Protein AF-A0A6M1Y6C8-F1 (afdb_monomer_lite)

Radius of gyration: 22.48 Å; chains: 1; bounding box: 44×42×75 Å

pLDDT: mean 87.57, std 15.35, range [37.56, 97.56]

Sequence (162 aa):
MAALLCISLCFPAVVEAQTRAERDAQAERRSYIASTRPKRIETYLRKENISDEEVREIQDAARSVLPEAIVNIAGVTSECPCEEGPECSAQVWVVGHEPGDTVGLMFSRIAGHWGIGLVQGWWLRYDEWRASRPSWGNRAEWIAWRNAQEALFAAFPSCGIE

Secondary structure (DSSP, 8-state):
-------------------HHHHHHHHHHHHHHHHT------SSB-SSPPPHHHHHHHHHHHHTT-TTPEEEEEEEES---GGG-TTEEEEEEEEEEETTEEEEEEEEEETTEEEE-HHHHHHHHHHHHHHTPPPTT-HHHHHHHHHHHHHHHHTSPPPP--

Structure (mmCIF, N/CA/C/O backbone):
data_AF-A0A6M1Y6C8-F1
#
_entry.id   AF-A0A6M1Y6C8-F1
#
loop_
_atom_site.group_PDB
_atom_site.id
_atom_site.type_symbol
_atom_site.label_atom_id
_atom_site.label_alt_id
_atom_site.label_comp_id
_atom_site.label_asym_id
_atom_site.label_entity_id
_atom_site.label_seq_id
_atom_site.pdbx_PDB_ins_code
_atom_site.Cartn_x
_atom_site.Cartn_y
_atom_site.Cartn_z
_atom_site.occupancy
_atom_site.B_iso_or_equiv
_atom_site.auth_seq_id
_atom_site.auth_comp_id
_atom_site.auth_asym_id
_atom_site.auth_atom_id
_atom_site.pdbx_PDB_model_num
ATOM 1 N N . MET A 1 1 ? 23.358 -28.465 -58.090 1.00 37.62 1 MET A N 1
ATOM 2 C CA . MET A 1 1 ? 23.898 -27.492 -57.116 1.00 37.62 1 MET A CA 1
ATOM 3 C C . MET A 1 1 ? 23.221 -26.156 -57.375 1.00 37.62 1 MET A C 1
ATOM 5 O O . MET A 1 1 ? 23.578 -25.495 -58.337 1.00 37.62 1 MET A O 1
ATOM 9 N N . ALA A 1 2 ? 22.197 -25.809 -56.596 1.00 37.56 2 ALA A N 1
ATOM 10 C CA . ALA A 1 2 ? 21.526 -24.511 -56.661 1.00 37.56 2 ALA A CA 1
ATOM 11 C C . ALA A 1 2 ? 21.608 -23.893 -55.2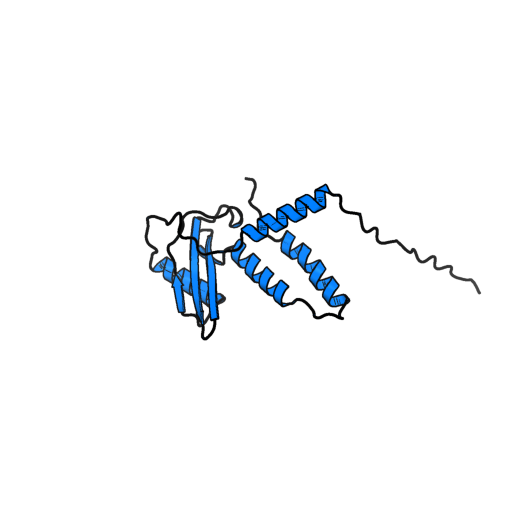63 1.00 37.56 2 ALA A C 1
ATOM 13 O O . ALA A 1 2 ? 21.139 -24.487 -54.294 1.00 37.56 2 ALA A O 1
ATOM 14 N N . ALA A 1 3 ? 22.309 -22.766 -55.161 1.00 41.38 3 ALA A N 1
ATOM 15 C CA . ALA A 1 3 ? 22.549 -22.064 -53.913 1.00 41.38 3 ALA A CA 1
ATOM 16 C C . ALA A 1 3 ? 21.273 -21.331 -53.475 1.00 41.38 3 ALA A C 1
ATOM 18 O O . ALA A 1 3 ? 20.810 -20.422 -54.164 1.00 41.38 3 ALA A O 1
ATOM 19 N N . LEU A 1 4 ? 20.717 -21.727 -52.327 1.00 42.09 4 LEU A N 1
ATOM 20 C CA . LEU A 1 4 ? 19.748 -20.921 -51.592 1.00 42.09 4 LEU A CA 1
ATOM 21 C C . LEU A 1 4 ? 20.481 -19.726 -50.970 1.00 42.09 4 LEU A C 1
ATOM 23 O O . LEU A 1 4 ? 21.257 -19.879 -50.029 1.00 42.09 4 LEU A O 1
ATOM 27 N N . LEU A 1 5 ? 20.210 -18.532 -51.487 1.00 44.00 5 LEU A N 1
ATOM 28 C CA . LEU A 1 5 ? 20.516 -17.272 -50.818 1.00 44.00 5 LEU A CA 1
ATOM 29 C C . LEU A 1 5 ? 19.459 -17.033 -49.731 1.00 44.00 5 LEU A C 1
ATOM 31 O O . LEU A 1 5 ? 18.400 -16.465 -49.986 1.00 44.00 5 LEU A O 1
ATOM 35 N N . CYS A 1 6 ? 19.751 -17.474 -48.506 1.00 42.78 6 CYS A N 1
ATOM 36 C CA . CYS A 1 6 ? 19.068 -16.992 -47.307 1.00 42.78 6 CYS A CA 1
ATOM 37 C C . CYS A 1 6 ? 19.513 -15.549 -47.041 1.00 42.78 6 CYS A C 1
ATOM 39 O O . CYS A 1 6 ? 20.514 -15.310 -46.366 1.00 42.78 6 CYS A O 1
ATOM 41 N N . ILE A 1 7 ? 18.768 -14.578 -47.572 1.00 47.94 7 ILE A N 1
ATOM 42 C CA . ILE A 1 7 ? 18.860 -13.181 -47.139 1.00 47.94 7 ILE A CA 1
ATOM 43 C C . ILE A 1 7 ? 18.179 -13.111 -45.770 1.00 47.94 7 ILE A C 1
ATOM 45 O O . ILE A 1 7 ? 16.975 -12.901 -45.652 1.00 47.94 7 ILE A O 1
ATOM 49 N N . SER A 1 8 ? 18.961 -13.383 -44.727 1.00 50.12 8 SER A N 1
ATOM 50 C CA . SER A 1 8 ? 18.539 -13.207 -43.343 1.00 50.12 8 SER A CA 1
ATOM 51 C C . SER A 1 8 ? 18.419 -11.709 -43.073 1.00 50.12 8 SER A C 1
ATOM 53 O O . SER A 1 8 ? 19.413 -10.986 -43.026 1.00 50.12 8 SER A O 1
ATOM 55 N N . LEU A 1 9 ? 17.179 -11.248 -42.942 1.00 47.31 9 LEU A N 1
ATOM 56 C CA . LEU A 1 9 ? 16.811 -9.893 -42.556 1.00 47.31 9 LEU A CA 1
ATOM 57 C C . LEU A 1 9 ? 17.358 -9.599 -41.150 1.00 47.31 9 LEU A C 1
ATOM 59 O O . LEU A 1 9 ? 16.774 -10.006 -40.148 1.00 47.31 9 LEU A O 1
ATOM 63 N N . CYS A 1 10 ? 18.474 -8.876 -41.061 1.00 49.59 10 CYS A N 1
ATOM 64 C CA . CYS A 1 10 ? 18.823 -8.138 -39.851 1.00 49.59 10 CYS A CA 1
ATOM 65 C C . CYS A 1 10 ? 17.866 -6.946 -39.747 1.00 49.59 10 CYS A C 1
ATOM 67 O O . CYS A 1 10 ? 18.154 -5.877 -40.277 1.00 49.59 10 CYS A O 1
ATOM 69 N N . PHE A 1 11 ? 16.719 -7.122 -39.090 1.00 42.81 11 PHE A N 1
ATOM 70 C CA . PHE A 1 11 ? 15.968 -5.980 -38.579 1.00 42.81 11 PHE A CA 1
ATOM 71 C C . PHE A 1 11 ? 16.747 -5.417 -37.385 1.00 42.81 11 PHE A C 1
ATOM 73 O O . PHE A 1 11 ? 16.870 -6.113 -36.373 1.00 42.81 11 PHE A O 1
ATOM 80 N N . PRO A 1 12 ? 17.308 -4.196 -37.460 1.00 44.53 12 PRO A N 1
ATOM 81 C CA . PRO A 1 12 ? 17.775 -3.538 -36.255 1.00 44.53 12 PRO A CA 1
ATOM 82 C C . PRO A 1 12 ? 16.548 -3.317 -35.369 1.00 44.53 12 PRO A C 1
ATOM 84 O O . PRO A 1 12 ? 15.561 -2.726 -35.804 1.00 44.53 12 PRO A O 1
ATOM 87 N N . ALA A 1 13 ? 16.595 -3.815 -34.134 1.00 49.91 13 ALA A N 1
ATOM 88 C CA . ALA A 1 13 ? 15.666 -3.377 -33.108 1.00 49.91 13 ALA A CA 1
ATOM 89 C C .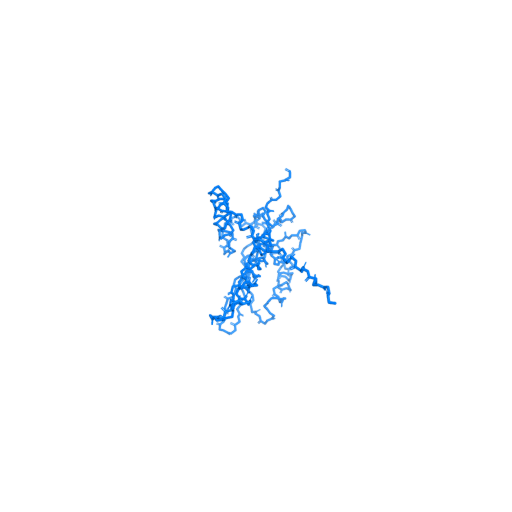 ALA A 1 13 ? 15.842 -1.859 -32.977 1.00 49.91 13 ALA A C 1
ATOM 91 O O . ALA A 1 13 ? 16.865 -1.387 -32.476 1.00 49.91 13 ALA A O 1
ATOM 92 N N . VAL A 1 14 ? 14.890 -1.097 -33.512 1.00 46.16 14 VAL A N 1
ATOM 93 C CA . VAL A 1 14 ? 14.833 0.348 -33.324 1.00 46.16 14 VAL A CA 1
ATOM 94 C C . VAL A 1 14 ? 14.541 0.551 -31.844 1.00 46.16 14 VAL A C 1
ATOM 96 O O . VAL A 1 14 ? 13.418 0.368 -31.388 1.00 46.16 14 VAL A O 1
ATOM 99 N N . VAL A 1 15 ? 15.578 0.856 -31.069 1.00 53.81 15 VAL A N 1
ATOM 100 C CA . VAL A 1 15 ? 15.397 1.455 -29.749 1.00 53.81 15 VAL A CA 1
ATOM 101 C C . VAL A 1 15 ? 14.932 2.875 -30.038 1.00 53.81 15 VAL A C 1
ATOM 103 O O . VAL A 1 15 ? 15.753 3.738 -30.348 1.00 53.81 15 VAL A O 1
ATOM 106 N N . GLU A 1 16 ? 13.618 3.097 -30.048 1.00 59.81 16 GLU A N 1
ATOM 107 C CA . GLU A 1 16 ? 13.069 4.445 -30.164 1.00 59.81 16 GLU A CA 1
ATOM 108 C C . GLU A 1 16 ? 13.654 5.292 -29.033 1.00 59.81 16 GLU A C 1
ATOM 110 O O . GLU A 1 16 ? 13.548 4.969 -27.847 1.00 59.81 16 GLU A O 1
ATOM 115 N N . ALA A 1 17 ? 14.367 6.351 -29.411 1.00 70.75 17 ALA A N 1
ATOM 116 C CA . ALA A 1 17 ? 14.910 7.288 -28.451 1.00 70.75 17 ALA A CA 1
ATOM 117 C C . ALA A 1 17 ? 13.732 8.017 -27.798 1.00 70.75 17 ALA A C 1
ATOM 119 O O . ALA A 1 17 ? 13.095 8.843 -28.448 1.00 70.75 17 ALA A O 1
ATOM 120 N N . GLN A 1 18 ? 13.457 7.719 -26.523 1.00 79.62 18 GLN A N 1
ATOM 121 C CA . GLN A 1 18 ? 12.427 8.431 -25.767 1.00 79.62 18 GLN A CA 1
ATOM 122 C C . GLN A 1 18 ? 12.643 9.941 -25.858 1.00 79.62 18 GLN A C 1
ATOM 124 O O . GLN A 1 18 ? 13.779 10.441 -25.792 1.00 79.62 18 GLN A O 1
ATOM 129 N N . THR A 1 19 ? 11.556 10.690 -25.963 1.00 88.88 19 THR A N 1
ATOM 130 C CA . THR A 1 19 ? 11.629 12.149 -25.954 1.00 88.88 19 THR A CA 1
ATOM 131 C C . THR A 1 19 ? 12.036 12.652 -24.564 1.00 88.88 19 THR A C 1
ATOM 133 O O . THR A 1 19 ? 11.931 11.954 -23.553 1.00 88.88 19 THR A O 1
ATOM 136 N N . ARG A 1 20 ? 12.553 13.885 -24.475 1.00 88.44 20 ARG A N 1
ATOM 137 C CA . ARG A 1 20 ? 12.830 14.506 -23.165 1.00 88.44 20 ARG A CA 1
ATOM 138 C C . ARG A 1 20 ? 11.555 14.602 -22.321 1.00 88.44 20 ARG A C 1
ATOM 140 O O . ARG A 1 20 ? 11.606 14.289 -21.141 1.00 88.44 20 ARG A O 1
ATOM 147 N N . ALA A 1 21 ? 10.437 14.953 -22.955 1.00 90.19 21 ALA A N 1
ATOM 148 C CA . ALA A 1 21 ? 9.136 15.046 -22.306 1.00 90.19 21 ALA A CA 1
ATOM 149 C C . ALA A 1 21 ? 8.679 13.703 -21.710 1.00 90.19 21 ALA A C 1
ATOM 151 O O . ALA A 1 21 ? 8.236 13.673 -20.569 1.00 90.19 21 ALA A O 1
ATOM 152 N N . GLU A 1 22 ? 8.845 12.588 -22.430 1.00 89.25 22 GLU A N 1
ATOM 153 C CA . GLU A 1 22 ? 8.523 11.249 -21.908 1.00 89.25 22 GLU A CA 1
ATOM 154 C C . GLU A 1 22 ? 9.370 10.874 -20.693 1.00 89.25 22 GLU A C 1
ATOM 156 O O . GLU A 1 22 ? 8.844 10.353 -19.710 1.00 89.25 22 GLU A O 1
ATOM 161 N N . ARG A 1 23 ? 10.678 11.157 -20.739 1.00 88.62 23 ARG A N 1
ATOM 162 C CA . ARG A 1 23 ? 11.569 10.900 -19.599 1.00 88.62 23 ARG A CA 1
ATOM 163 C C . ARG A 1 23 ? 11.179 11.726 -18.382 1.00 88.62 23 ARG A C 1
ATOM 165 O O . ARG A 1 23 ? 11.158 11.189 -17.276 1.00 88.62 23 ARG A O 1
ATOM 172 N N . ASP A 1 24 ? 10.870 13.003 -18.590 1.00 92.31 24 ASP A N 1
ATOM 173 C CA . ASP A 1 24 ? 10.464 13.914 -17.522 1.00 92.31 24 ASP A CA 1
ATOM 174 C C . ASP A 1 24 ? 9.126 13.449 -16.906 1.00 92.31 24 ASP A C 1
ATOM 176 O O . ASP A 1 24 ? 9.041 13.286 -15.689 1.00 92.31 24 ASP A O 1
ATOM 180 N N . ALA A 1 25 ? 8.134 13.087 -17.729 1.00 90.31 25 ALA A N 1
ATOM 181 C CA . ALA A 1 25 ? 6.853 12.537 -17.271 1.00 90.31 25 ALA A CA 1
ATOM 182 C C . ALA A 1 25 ? 7.011 11.200 -16.523 1.00 90.31 25 ALA A C 1
ATOM 184 O O . ALA A 1 25 ? 6.365 10.955 -15.502 1.00 90.31 25 ALA A O 1
ATOM 185 N N . GLN A 1 26 ? 7.903 10.321 -16.991 1.00 89.88 26 GLN A N 1
ATOM 186 C CA . GLN A 1 26 ? 8.199 9.067 -16.301 1.00 89.88 26 GLN A CA 1
ATOM 187 C C . GLN A 1 26 ? 8.873 9.318 -14.945 1.00 89.88 26 GLN A C 1
ATOM 189 O O . GLN A 1 26 ? 8.558 8.631 -13.969 1.00 89.88 26 GLN A O 1
ATOM 194 N N . ALA A 1 27 ? 9.795 10.280 -14.868 1.00 91.50 27 ALA A N 1
ATOM 195 C CA . ALA A 1 27 ? 10.453 10.661 -13.623 1.00 91.50 27 ALA A CA 1
ATOM 196 C C . ALA A 1 27 ? 9.453 11.251 -12.618 1.00 91.50 27 ALA A C 1
ATOM 198 O O . ALA A 1 27 ? 9.455 10.849 -11.453 1.00 91.50 27 ALA A O 1
ATOM 199 N N . GLU A 1 28 ? 8.559 12.127 -13.076 1.00 94.25 28 GLU A N 1
ATOM 200 C CA . GLU A 1 28 ? 7.481 12.693 -12.265 1.00 94.25 28 GLU A CA 1
ATOM 201 C C . GLU A 1 28 ? 6.551 11.599 -11.734 1.00 94.25 28 GLU A C 1
ATOM 203 O O . GLU A 1 28 ? 6.345 11.502 -10.524 1.00 94.25 28 GLU A O 1
ATOM 208 N N . ARG A 1 29 ? 6.089 10.687 -12.599 1.00 92.38 29 ARG A N 1
ATOM 209 C CA . ARG A 1 29 ? 5.248 9.551 -12.191 1.00 92.38 29 ARG A CA 1
ATOM 210 C C . ARG A 1 29 ? 5.931 8.664 -11.150 1.00 92.38 29 ARG A C 1
ATOM 212 O O . ARG A 1 29 ? 5.294 8.211 -10.204 1.00 92.38 29 ARG A O 1
ATOM 219 N N . ARG A 1 30 ? 7.232 8.405 -11.298 1.00 93.19 30 ARG A N 1
ATOM 220 C CA . ARG A 1 30 ? 8.008 7.627 -10.316 1.00 93.19 30 ARG A CA 1
ATOM 221 C C . ARG A 1 30 ? 8.138 8.359 -8.982 1.00 93.19 30 ARG A C 1
ATOM 223 O O . ARG A 1 30 ? 8.021 7.720 -7.940 1.00 93.19 30 ARG A O 1
ATOM 230 N N . SER A 1 31 ? 8.366 9.671 -9.019 1.00 95.44 31 SER A N 1
ATOM 231 C CA . SER A 1 31 ? 8.408 10.526 -7.829 1.00 95.44 31 SER A CA 1
ATOM 232 C C . SER A 1 31 ? 7.064 10.521 -7.096 1.00 95.44 31 SER A C 1
ATOM 234 O O . SER A 1 31 ? 7.016 10.308 -5.885 1.00 95.44 31 SER A O 1
ATOM 236 N N . TYR A 1 32 ? 5.968 10.6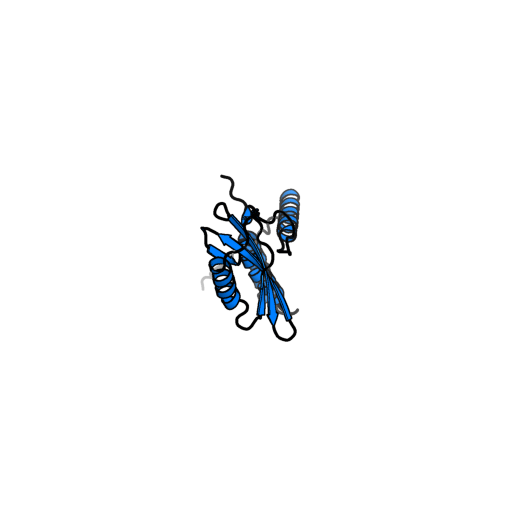46 -7.848 1.00 95.00 32 TYR A N 1
ATOM 237 C CA . TYR A 1 32 ? 4.609 10.550 -7.331 1.00 95.00 32 TYR A CA 1
ATOM 238 C C . TYR A 1 32 ? 4.373 9.217 -6.622 1.00 95.00 32 TYR A C 1
ATOM 240 O O . TYR A 1 32 ? 4.076 9.212 -5.430 1.00 95.00 32 TYR A O 1
ATOM 248 N N . ILE A 1 33 ? 4.609 8.094 -7.311 1.00 96.06 33 ILE A N 1
ATOM 249 C CA . ILE A 1 33 ? 4.468 6.750 -6.735 1.00 96.06 33 ILE A CA 1
ATOM 250 C C . ILE A 1 33 ? 5.285 6.638 -5.451 1.00 96.06 33 ILE A C 1
ATOM 252 O O . ILE A 1 33 ? 4.749 6.214 -4.434 1.00 96.06 33 ILE A O 1
ATOM 256 N N . ALA A 1 34 ? 6.545 7.079 -5.450 1.00 95.19 34 ALA A N 1
ATOM 257 C CA . ALA A 1 34 ? 7.390 7.050 -4.257 1.00 95.19 34 ALA A CA 1
ATOM 258 C C . ALA A 1 34 ? 6.787 7.826 -3.072 1.00 95.19 34 ALA A C 1
ATOM 260 O O . ALA A 1 34 ? 6.928 7.395 -1.927 1.00 95.19 34 ALA A O 1
ATOM 261 N N . SER A 1 35 ? 6.086 8.931 -3.338 1.00 94.69 35 SER A N 1
ATOM 262 C CA . SER A 1 35 ? 5.427 9.741 -2.309 1.00 94.69 35 SER A CA 1
ATOM 263 C C . SER A 1 35 ? 4.196 9.067 -1.682 1.00 94.69 35 SER A C 1
ATOM 265 O O . SER A 1 35 ? 3.838 9.401 -0.553 1.00 94.69 35 SER A O 1
ATOM 267 N N . THR A 1 36 ? 3.608 8.074 -2.363 1.00 95.38 36 THR A N 1
ATOM 268 C CA . THR A 1 36 ? 2.455 7.286 -1.880 1.00 95.38 36 THR A CA 1
ATOM 269 C C . THR A 1 36 ? 2.828 6.160 -0.915 1.00 95.38 36 THR A C 1
ATOM 271 O O . THR A 1 36 ? 1.948 5.427 -0.467 1.00 95.38 36 THR A O 1
ATOM 274 N N . ARG A 1 37 ? 4.122 5.968 -0.604 1.00 95.44 37 ARG A N 1
ATOM 275 C CA . ARG A 1 37 ? 4.555 4.864 0.264 1.00 95.44 37 ARG A CA 1
ATOM 276 C C . ARG A 1 37 ? 3.793 4.905 1.597 1.00 95.44 37 ARG A C 1
ATOM 278 O O . ARG A 1 37 ? 3.879 5.925 2.289 1.00 95.44 37 ARG A O 1
ATOM 285 N N . PRO A 1 38 ? 3.083 3.818 1.965 1.00 94.44 38 PRO A N 1
ATOM 286 C CA . PRO A 1 38 ? 2.305 3.776 3.187 1.00 94.44 38 PRO A CA 1
ATOM 287 C C . PRO A 1 38 ? 3.151 4.125 4.402 1.00 94.44 38 PRO A C 1
ATOM 289 O O . PRO A 1 38 ? 4.271 3.640 4.584 1.00 94.44 38 PRO A O 1
ATOM 292 N N . LYS A 1 39 ? 2.590 4.994 5.228 1.00 93.31 39 LYS A N 1
ATOM 293 C CA . LYS A 1 39 ? 3.168 5.476 6.474 1.00 93.31 39 LYS A CA 1
ATOM 294 C C . LYS A 1 39 ? 2.043 5.646 7.477 1.00 93.31 39 LYS A C 1
ATOM 296 O O . LYS A 1 39 ? 0.895 5.843 7.090 1.00 93.31 39 LYS A O 1
ATOM 301 N N . ARG A 1 40 ? 2.384 5.603 8.760 1.00 92.38 40 ARG A N 1
ATOM 302 C CA . ARG A 1 40 ? 1.435 5.864 9.839 1.00 92.38 40 ARG A CA 1
ATOM 303 C C . ARG A 1 40 ? 0.805 7.252 9.663 1.00 92.38 40 ARG A C 1
ATOM 305 O O . ARG A 1 40 ? 1.531 8.239 9.533 1.00 92.38 40 ARG A O 1
ATOM 312 N N . ILE A 1 41 ? -0.526 7.307 9.650 1.00 86.94 41 ILE A N 1
ATOM 313 C CA . ILE A 1 41 ? -1.311 8.542 9.548 1.00 86.94 41 ILE A CA 1
ATOM 314 C C . ILE A 1 41 ? -1.928 8.820 10.919 1.00 86.94 41 ILE A C 1
ATOM 316 O O . ILE A 1 41 ? -2.568 7.952 11.498 1.00 86.94 41 ILE A O 1
ATOM 320 N N . GLU A 1 42 ? -1.720 10.031 11.433 1.00 85.06 42 GLU A N 1
ATOM 321 C CA . GLU A 1 42 ? -2.239 10.490 12.737 1.00 85.06 42 GLU A CA 1
ATOM 322 C C . GLU A 1 42 ? -3.261 11.630 12.590 1.00 85.06 42 GLU A C 1
ATOM 324 O O . GLU A 1 42 ? -3.690 12.241 13.567 1.00 85.06 42 GLU A O 1
ATOM 329 N N . THR A 1 43 ? -3.627 11.962 11.355 1.00 85.88 43 THR A N 1
ATOM 330 C CA . THR A 1 43 ? -4.548 13.046 11.006 1.00 85.88 43 THR A CA 1
ATOM 331 C C . THR A 1 43 ? -5.863 12.480 10.483 1.00 85.88 43 THR A C 1
ATOM 333 O O . THR A 1 43 ? -5.909 11.344 10.024 1.00 85.88 43 THR A O 1
ATOM 336 N N . TYR A 1 44 ? -6.935 13.278 10.534 1.00 89.06 44 TYR A N 1
ATOM 337 C CA . TYR A 1 44 ? -8.257 12.901 10.003 1.00 89.06 44 TYR A CA 1
ATOM 338 C C . TYR A 1 44 ? -8.838 11.624 10.623 1.00 89.06 44 TYR A C 1
ATOM 340 O O . TYR A 1 44 ? -9.520 10.843 9.957 1.00 89.06 44 TYR A O 1
ATOM 348 N N . LEU A 1 45 ? -8.563 11.416 11.915 1.00 93.06 45 LEU A N 1
ATOM 349 C CA . LEU A 1 45 ? -9.196 10.357 12.688 1.00 93.06 45 LEU A CA 1
ATOM 350 C C . LEU A 1 45 ? -10.713 10.544 12.646 1.00 93.06 45 LEU A C 1
ATOM 352 O O . LEU A 1 45 ? -11.222 11.645 12.888 1.00 93.06 45 LEU A O 1
ATOM 356 N N . ARG A 1 46 ? -11.434 9.467 12.342 1.00 93.69 46 ARG A N 1
ATOM 357 C CA . ARG A 1 46 ? -12.896 9.487 12.382 1.00 93.69 46 ARG A CA 1
ATOM 358 C C . ARG A 1 46 ? -13.371 9.677 13.828 1.00 93.69 46 ARG A C 1
ATOM 360 O O . ARG A 1 46 ? -12.658 9.351 14.777 1.00 93.69 46 ARG A O 1
ATOM 367 N N . LYS A 1 47 ? -14.577 10.220 14.007 1.00 92.12 47 LYS A N 1
ATOM 368 C CA . LYS A 1 47 ? -15.128 10.504 15.346 1.00 92.12 47 LYS A CA 1
ATOM 369 C C . LYS A 1 47 ? -15.546 9.230 16.071 1.00 92.12 47 LYS A C 1
ATOM 371 O O . LYS A 1 47 ? -15.482 9.159 17.295 1.00 92.12 47 LYS A O 1
ATOM 376 N N . GLU A 1 48 ? -16.016 8.253 15.310 1.00 92.56 48 GLU A N 1
ATOM 377 C CA . GLU A 1 48 ? -16.516 6.984 15.801 1.00 92.56 48 GLU A CA 1
ATOM 378 C C . GLU A 1 48 ? -15.351 6.048 16.125 1.00 92.56 48 GLU A C 1
ATOM 380 O O . GLU A 1 48 ? -14.484 5.780 15.289 1.00 92.56 48 GLU A O 1
ATOM 385 N N . ASN A 1 49 ? -15.353 5.487 17.331 1.00 91.69 49 ASN A N 1
ATOM 386 C CA . ASN A 1 49 ? -14.370 4.472 17.687 1.00 91.69 49 ASN A CA 1
ATOM 387 C C . ASN A 1 49 ? -14.480 3.241 16.779 1.00 91.69 49 ASN A C 1
ATOM 389 O O . ASN A 1 49 ? -15.497 2.991 16.126 1.00 91.69 49 ASN A O 1
ATOM 393 N N . ILE A 1 50 ? -13.396 2.475 16.722 1.00 95.00 50 ILE A N 1
ATOM 394 C CA . ILE A 1 50 ? -13.403 1.173 16.069 1.00 95.00 50 ILE A CA 1
ATOM 395 C C . ILE A 1 50 ? -14.296 0.197 16.836 1.00 95.00 50 ILE A C 1
ATOM 397 O O . ILE A 1 50 ? -14.250 0.151 18.065 1.00 95.00 50 ILE A O 1
ATOM 401 N N . SER A 1 51 ? -15.149 -0.523 16.109 1.00 96.56 51 SER A N 1
ATOM 402 C CA . SER A 1 51 ? -16.007 -1.562 16.687 1.00 96.56 51 SER A CA 1
ATOM 403 C C . SER A 1 51 ? -15.247 -2.873 16.882 1.00 96.56 51 SER A C 1
ATOM 405 O O . SER A 1 51 ? -14.248 -3.129 16.208 1.00 96.56 51 SER A O 1
ATOM 407 N N . ASP A 1 52 ? -15.747 -3.734 17.767 1.00 97.31 52 ASP A N 1
ATOM 408 C CA . ASP A 1 52 ? -15.174 -5.066 17.979 1.00 97.31 52 ASP A CA 1
ATOM 409 C C . ASP A 1 52 ? -15.220 -5.915 16.698 1.00 97.31 52 ASP A C 1
ATOM 411 O O . ASP A 1 52 ? -14.308 -6.697 16.434 1.00 97.31 52 ASP A O 1
ATOM 415 N N . GLU A 1 53 ? -16.267 -5.765 15.882 1.00 97.50 53 GLU A N 1
ATOM 416 C CA . GLU A 1 53 ? -16.398 -6.440 14.588 1.00 97.50 53 GLU A CA 1
ATOM 417 C C . GLU A 1 53 ? -15.301 -6.004 13.613 1.00 97.50 53 GLU A C 1
ATOM 419 O O . GLU A 1 53 ? -14.642 -6.857 13.021 1.00 97.50 53 GLU A O 1
ATOM 424 N N . GLU A 1 54 ? -15.050 -4.696 13.497 1.00 97.56 54 GLU A N 1
ATOM 425 C CA . GLU A 1 54 ? -13.960 -4.171 12.666 1.00 97.56 54 GLU A CA 1
ATOM 426 C C . GLU A 1 54 ? -12.590 -4.630 13.178 1.00 97.56 54 GLU A C 1
ATOM 428 O O . GLU A 1 54 ? -11.734 -5.007 12.381 1.00 97.56 54 GLU A O 1
ATOM 433 N N . VAL A 1 55 ? -12.380 -4.650 14.500 1.00 97.44 55 VAL A N 1
ATOM 434 C CA . VAL A 1 55 ? -11.136 -5.164 15.096 1.00 97.44 55 VAL A CA 1
ATOM 435 C C . VAL A 1 55 ? -10.907 -6.622 14.702 1.00 97.44 55 VAL A C 1
ATOM 437 O O . VAL A 1 55 ? -9.795 -6.967 14.297 1.00 97.44 55 VAL A O 1
ATOM 440 N N . ARG A 1 56 ? -11.935 -7.477 14.786 1.00 96.56 56 ARG A N 1
ATOM 441 C CA . ARG A 1 56 ? -11.829 -8.891 14.385 1.00 96.56 56 ARG A CA 1
ATOM 442 C C . ARG A 1 56 ? -11.521 -9.029 12.897 1.00 96.56 56 ARG A C 1
ATOM 444 O O . ARG A 1 56 ? -10.635 -9.800 12.545 1.00 96.56 56 ARG A O 1
ATOM 451 N N . GLU A 1 57 ? -12.185 -8.250 12.045 1.00 97.00 57 GLU A N 1
ATOM 452 C CA . GLU A 1 57 ? -11.949 -8.272 10.597 1.00 97.00 57 GLU A CA 1
ATOM 453 C C . GLU A 1 57 ? -10.510 -7.859 10.248 1.00 97.00 57 GLU A C 1
ATOM 455 O O . GLU A 1 57 ? -9.835 -8.544 9.480 1.00 97.00 57 GLU A O 1
ATOM 460 N N . ILE A 1 58 ? -9.990 -6.798 10.875 1.00 96.62 58 ILE A N 1
ATOM 461 C CA . ILE A 1 58 ? -8.599 -6.361 10.690 1.00 96.62 58 ILE A CA 1
ATOM 462 C C . ILE A 1 58 ? -7.619 -7.425 11.179 1.00 96.62 58 ILE A C 1
ATOM 464 O O . ILE A 1 58 ? -6.624 -7.693 10.509 1.00 96.62 58 ILE A O 1
ATOM 468 N N . GLN A 1 59 ? -7.878 -8.041 12.335 1.00 95.62 59 GLN A N 1
ATOM 469 C CA . GLN A 1 59 ? -7.039 -9.122 12.853 1.00 95.62 59 GLN A CA 1
ATOM 470 C C . GLN A 1 59 ? -7.013 -10.317 11.898 1.00 95.62 59 GLN A C 1
ATOM 472 O O . GLN A 1 59 ? -5.937 -10.840 11.612 1.00 95.62 59 GLN A O 1
ATOM 477 N N . ASP A 1 60 ? -8.169 -10.737 11.388 1.00 94.44 60 ASP A N 1
ATOM 478 C CA . ASP A 1 60 ? -8.272 -11.852 10.448 1.00 94.44 60 ASP A CA 1
ATOM 479 C C . ASP A 1 60 ? -7.556 -11.536 9.126 1.00 94.44 60 ASP A C 1
ATOM 481 O O . ASP A 1 60 ? -6.787 -12.362 8.628 1.00 94.44 60 ASP A O 1
ATOM 485 N N . ALA A 1 61 ? -7.717 -10.319 8.604 1.00 94.12 61 ALA A N 1
ATOM 486 C CA . ALA A 1 61 ? -6.999 -9.868 7.419 1.00 94.12 61 ALA A CA 1
ATOM 487 C C . ALA A 1 61 ? -5.478 -9.784 7.663 1.00 94.12 61 ALA A C 1
ATOM 489 O O . ALA A 1 61 ? -4.693 -10.195 6.806 1.00 94.12 61 ALA A O 1
ATOM 490 N N . ALA A 1 62 ? -5.040 -9.333 8.843 1.00 93.94 62 ALA A N 1
ATOM 491 C CA . ALA A 1 62 ? -3.626 -9.273 9.209 1.00 93.94 62 ALA A CA 1
ATOM 492 C C . ALA A 1 62 ? -2.972 -10.654 9.285 1.00 93.94 62 ALA A C 1
ATOM 494 O O . ALA A 1 62 ? -1.848 -10.800 8.808 1.00 93.94 62 ALA A O 1
ATOM 495 N N . ARG A 1 63 ? -3.677 -11.686 9.769 1.00 92.25 63 ARG A N 1
ATOM 496 C CA . ARG A 1 63 ? -3.141 -13.061 9.822 1.00 92.25 63 ARG A CA 1
ATOM 497 C C . ARG A 1 63 ? -2.773 -13.632 8.450 1.00 92.25 63 ARG A C 1
ATOM 499 O O . ARG A 1 63 ? -1.960 -14.547 8.386 1.00 92.25 63 ARG A O 1
ATOM 506 N N . SER A 1 64 ? -3.335 -13.109 7.358 1.00 88.50 64 SER A N 1
ATOM 507 C CA . SER A 1 64 ? -2.964 -13.542 6.001 1.00 88.50 64 SER A CA 1
ATOM 508 C C . SER A 1 64 ? -1.549 -13.118 5.587 1.00 88.50 64 SER A C 1
ATOM 510 O O . SER A 1 64 ? -0.964 -13.735 4.699 1.00 88.50 64 SER A O 1
ATOM 512 N N . VAL A 1 65 ? -1.000 -12.086 6.237 1.00 87.25 65 VAL A N 1
ATOM 513 C CA . VAL A 1 65 ? 0.331 -11.526 5.950 1.00 87.25 65 VAL A CA 1
ATOM 514 C C . VAL A 1 65 ? 1.290 -11.725 7.127 1.00 87.25 65 VAL A C 1
ATOM 516 O O . VAL A 1 65 ? 2.481 -11.917 6.916 1.00 87.25 65 VAL A O 1
ATOM 519 N N . LEU A 1 66 ? 0.768 -11.689 8.354 1.00 89.62 66 LEU A N 1
ATOM 520 C CA . LEU A 1 66 ? 1.498 -11.751 9.620 1.00 89.62 66 LEU A CA 1
ATOM 521 C C . LEU A 1 66 ? 0.821 -12.786 10.545 1.00 89.62 66 LEU A C 1
ATOM 523 O O . LEU A 1 66 ? 0.082 -12.410 11.461 1.00 89.62 66 LEU A O 1
ATOM 527 N N . PRO A 1 67 ? 0.978 -14.094 10.272 1.00 88.06 67 PRO A N 1
ATOM 528 C CA . PRO A 1 67 ? 0.163 -15.147 10.883 1.00 88.06 67 PRO A CA 1
ATOM 529 C C . PRO A 1 67 ? 0.375 -15.308 12.392 1.00 88.06 67 PRO A C 1
ATOM 531 O O . PRO A 1 67 ? -0.564 -15.681 13.096 1.00 88.06 67 PRO A O 1
ATOM 534 N N . GLU A 1 68 ? 1.577 -15.019 12.895 1.00 88.31 68 GLU A N 1
ATOM 535 C CA . GLU A 1 68 ? 1.945 -15.199 14.308 1.00 88.31 68 GLU A CA 1
ATOM 536 C C . GLU A 1 68 ? 2.109 -13.868 15.057 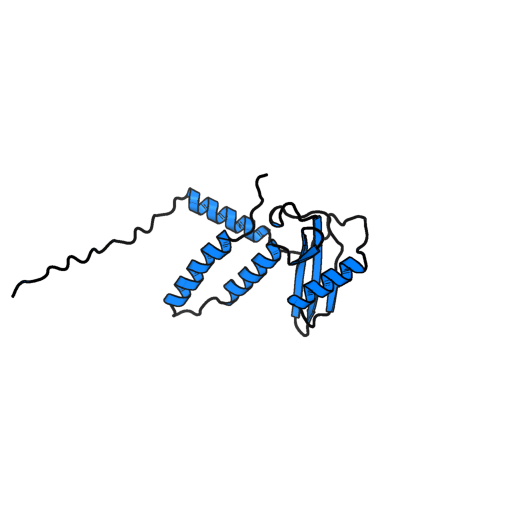1.00 88.31 68 GLU A C 1
ATOM 538 O O . GLU A 1 68 ? 2.428 -13.849 16.249 1.00 88.31 68 GLU A O 1
ATOM 543 N N . ALA A 1 69 ? 1.880 -12.742 14.378 1.00 89.19 69 ALA A N 1
ATOM 544 C CA . ALA A 1 69 ? 2.160 -11.433 14.937 1.00 89.19 69 ALA A CA 1
ATOM 545 C C . ALA A 1 69 ? 1.117 -10.990 15.967 1.00 89.19 69 ALA A C 1
ATOM 547 O O . ALA A 1 69 ? -0.097 -11.110 15.774 1.00 89.19 69 ALA A O 1
ATOM 548 N N . ILE A 1 70 ? 1.598 -10.341 17.027 1.00 90.06 70 ILE A N 1
ATOM 549 C CA . ILE A 1 70 ? 0.739 -9.509 17.870 1.00 90.06 70 ILE A CA 1
ATOM 550 C C . ILE A 1 70 ? 0.508 -8.200 17.122 1.00 90.06 70 ILE A C 1
ATOM 552 O O . ILE A 1 70 ? 1.466 -7.496 16.796 1.00 90.06 70 ILE A O 1
ATOM 556 N N . VAL A 1 71 ? -0.756 -7.869 16.857 1.00 93.94 71 VAL A N 1
ATOM 557 C CA . VAL A 1 71 ? -1.118 -6.659 16.112 1.00 93.94 71 VAL A CA 1
ATOM 558 C C . VAL A 1 71 ? -1.512 -5.511 17.037 1.00 93.94 71 VAL A C 1
ATOM 560 O O . VAL A 1 71 ? -2.286 -5.674 17.979 1.00 93.94 71 VAL A O 1
ATOM 563 N N . ASN A 1 72 ? -0.997 -4.325 16.737 1.00 95.12 72 ASN A N 1
ATOM 564 C CA . ASN A 1 72 ? -1.417 -3.051 17.299 1.00 95.12 72 ASN A CA 1
ATOM 565 C C . ASN A 1 72 ? -2.150 -2.263 16.207 1.00 95.12 72 ASN A C 1
ATOM 567 O O . ASN A 1 72 ? -1.584 -2.009 15.143 1.00 95.12 72 ASN A O 1
ATOM 571 N N . ILE A 1 73 ? -3.407 -1.911 16.468 1.00 95.81 73 ILE A N 1
ATOM 572 C CA . ILE A 1 73 ? -4.289 -1.216 15.528 1.00 95.81 73 ILE A CA 1
ATOM 573 C C . ILE A 1 73 ? -4.375 0.249 15.962 1.00 95.81 73 ILE A C 1
ATOM 575 O O . ILE A 1 73 ? -4.785 0.545 17.085 1.00 95.81 73 ILE A O 1
ATOM 579 N N . ALA A 1 74 ? -3.965 1.159 15.080 1.00 95.00 74 ALA A N 1
ATOM 580 C CA . ALA A 1 74 ? -4.029 2.595 15.326 1.00 95.00 74 ALA A CA 1
ATOM 581 C C . ALA A 1 74 ? -5.466 3.142 15.207 1.00 95.00 74 ALA A C 1
ATOM 583 O O . ALA A 1 74 ? -6.429 2.412 14.975 1.00 95.00 74 ALA A O 1
ATOM 584 N N . GLY A 1 75 ? -5.611 4.461 15.356 1.00 94.56 75 GLY A N 1
ATOM 585 C CA . GLY A 1 75 ? -6.872 5.137 15.068 1.00 94.56 75 GLY A CA 1
ATOM 586 C C . GLY A 1 75 ? -7.256 5.018 13.590 1.00 94.56 75 GLY A C 1
ATOM 587 O O . GLY A 1 75 ? -6.396 5.019 12.710 1.00 94.56 75 GLY A O 1
ATOM 588 N N . VAL A 1 76 ? -8.559 4.921 13.328 1.00 96.31 76 VAL A N 1
ATOM 589 C CA . VAL A 1 76 ? -9.105 4.830 11.970 1.00 96.31 76 VAL A CA 1
ATOM 590 C C . VAL A 1 76 ? -9.241 6.228 11.369 1.00 96.31 76 VAL A C 1
ATOM 592 O O . VAL A 1 76 ? -9.821 7.116 11.997 1.00 96.31 76 VAL A O 1
ATOM 595 N N . THR A 1 77 ? -8.763 6.418 10.143 1.00 95.25 77 THR A N 1
ATOM 596 C CA . THR A 1 77 ? -8.935 7.649 9.364 1.00 95.25 77 THR A CA 1
ATOM 597 C C . THR A 1 77 ? -10.117 7.516 8.411 1.00 95.25 77 THR A C 1
ATOM 599 O O . THR A 1 77 ? -10.371 6.434 7.887 1.00 95.25 77 THR A O 1
ATOM 602 N N . SER A 1 78 ? -10.852 8.604 8.175 1.00 92.19 78 SER A N 1
ATOM 603 C CA . SER A 1 78 ? -11.981 8.621 7.224 1.00 92.19 78 SER A CA 1
ATOM 604 C C . SER A 1 78 ? -11.584 9.006 5.797 1.00 92.19 78 SER A C 1
ATOM 606 O O . SER A 1 78 ? -12.411 8.951 4.896 1.00 92.19 78 SER A O 1
ATOM 608 N N . GLU A 1 79 ? -10.347 9.451 5.592 1.00 89.19 79 GLU A N 1
ATOM 609 C CA . GLU A 1 79 ? -9.839 9.812 4.270 1.00 89.19 79 GLU A CA 1
ATOM 610 C C . GLU A 1 79 ? -9.113 8.629 3.633 1.00 89.19 79 GLU A C 1
ATOM 612 O O . GLU A 1 79 ? -8.343 7.930 4.300 1.00 89.19 79 GLU A O 1
ATOM 617 N N . CYS A 1 80 ? -9.348 8.446 2.335 1.00 91.94 80 CYS A N 1
ATOM 618 C CA . CYS A 1 80 ? -8.638 7.498 1.494 1.00 91.94 80 CYS A CA 1
ATOM 619 C C . CYS A 1 80 ? -7.928 8.240 0.356 1.00 91.94 80 CYS A C 1
ATOM 621 O O . CYS A 1 80 ? -8.509 9.160 -0.227 1.00 91.94 80 CYS A O 1
ATOM 623 N N . PRO A 1 81 ? -6.701 7.837 -0.006 1.00 92.69 81 PRO A N 1
ATOM 624 C CA . PRO A 1 81 ? -6.085 8.290 -1.242 1.00 92.69 81 PRO A CA 1
ATOM 625 C C . PRO A 1 81 ? -6.877 7.750 -2.442 1.00 92.69 81 PRO A C 1
ATOM 627 O O . PRO A 1 81 ? -7.450 6.660 -2.383 1.00 92.69 81 PRO A O 1
ATOM 630 N N . CYS A 1 82 ? -6.917 8.506 -3.539 1.00 93.50 82 CYS A N 1
ATOM 631 C CA . CYS A 1 82 ? -7.745 8.162 -4.698 1.00 93.50 82 CYS A CA 1
ATOM 632 C C . CYS A 1 82 ? -7.316 6.860 -5.396 1.00 93.50 82 CYS A C 1
ATOM 634 O O . CYS A 1 82 ? -8.122 6.219 -6.066 1.00 93.50 82 CYS A O 1
ATOM 636 N N . GLU A 1 83 ? -6.073 6.429 -5.198 1.00 95.88 83 GLU A N 1
ATOM 637 C CA . GLU A 1 83 ? -5.534 5.146 -5.648 1.00 95.88 83 GLU A CA 1
ATOM 638 C C . GLU A 1 83 ? -6.185 3.924 -4.998 1.00 95.88 83 GLU A C 1
ATOM 640 O O . GLU A 1 83 ? -6.105 2.828 -5.549 1.00 95.88 83 GLU A O 1
ATOM 645 N N . GLU A 1 84 ? -6.820 4.088 -3.838 1.00 95.25 84 GLU A N 1
ATOM 646 C CA . GLU A 1 84 ? -7.577 3.016 -3.179 1.00 95.25 84 GLU A CA 1
ATOM 647 C C . GLU A 1 84 ? -8.961 2.811 -3.815 1.00 95.25 84 GLU A C 1
ATOM 649 O O . GLU A 1 84 ? -9.655 1.848 -3.494 1.00 95.25 84 GLU A O 1
ATOM 654 N N . GLY A 1 85 ? -9.337 3.678 -4.760 1.00 93.00 85 GLY A N 1
ATOM 655 C CA . GLY A 1 85 ? -10.589 3.606 -5.498 1.00 93.00 85 GLY A CA 1
ATOM 656 C C . GLY A 1 85 ? -11.775 4.254 -4.772 1.00 93.00 85 GLY A C 1
ATOM 657 O O . GLY A 1 85 ? -11.692 4.592 -3.589 1.00 93.00 85 GLY A O 1
ATOM 658 N N . PRO A 1 86 ? -12.906 4.428 -5.482 1.00 93.50 86 PRO A N 1
ATOM 659 C CA . PRO A 1 86 ? -14.077 5.152 -4.975 1.00 93.50 86 PRO A CA 1
ATOM 660 C C . PRO A 1 86 ? -14.803 4.416 -3.842 1.00 93.50 86 PRO A C 1
ATOM 662 O O . PRO A 1 86 ? -15.540 5.022 -3.071 1.00 93.50 86 PRO A O 1
ATOM 665 N N . GLU A 1 87 ? -14.593 3.105 -3.719 1.00 94.56 87 GLU A N 1
ATOM 666 C CA . GLU A 1 87 ? -15.195 2.285 -2.665 1.00 94.56 87 GLU A CA 1
ATOM 667 C C . GLU A 1 87 ? -14.396 2.313 -1.352 1.00 94.56 87 GLU A C 1
ATOM 669 O O . GLU A 1 87 ? -14.809 1.681 -0.373 1.00 94.56 87 GLU A O 1
ATOM 674 N N . CYS A 1 88 ? -13.256 3.013 -1.308 1.00 95.69 88 CYS A N 1
ATOM 675 C CA . CYS A 1 88 ? -12.502 3.196 -0.076 1.00 95.69 88 CYS A CA 1
ATOM 676 C C . CYS A 1 88 ? -13.199 4.206 0.839 1.00 95.69 88 CYS A C 1
ATOM 678 O O . CYS A 1 88 ? -13.498 5.332 0.449 1.00 95.69 88 CYS A O 1
ATOM 680 N N . SER A 1 89 ? -13.437 3.795 2.082 1.00 95.56 89 SER A N 1
ATOM 681 C CA . SER A 1 89 ? -14.209 4.573 3.060 1.00 95.56 89 SER A CA 1
ATOM 682 C C . SER A 1 89 ? -13.446 4.902 4.341 1.00 95.56 89 SER A C 1
ATOM 684 O O . SER A 1 89 ? -13.854 5.793 5.085 1.00 95.56 89 SER A O 1
ATOM 686 N N . ALA A 1 90 ? -12.364 4.179 4.631 1.00 96.00 90 ALA A N 1
ATOM 687 C CA . ALA A 1 90 ? -11.514 4.424 5.786 1.00 96.00 90 ALA A CA 1
ATOM 688 C C . ALA A 1 90 ? -10.149 3.753 5.611 1.00 96.00 90 ALA A C 1
ATOM 690 O O . ALA A 1 90 ? -10.021 2.797 4.843 1.00 96.00 90 ALA A O 1
ATOM 691 N N . GLN A 1 91 ? -9.152 4.195 6.375 1.00 96.81 91 GLN A N 1
ATOM 692 C CA . GLN A 1 91 ? -7.865 3.511 6.489 1.00 96.81 91 GLN A CA 1
ATOM 693 C C . GLN A 1 91 ? -7.443 3.349 7.946 1.00 96.81 91 GLN A C 1
ATOM 695 O O . GLN A 1 91 ? -7.889 4.076 8.834 1.00 96.81 91 GLN A O 1
ATOM 700 N N . VAL A 1 92 ? -6.581 2.372 8.207 1.00 96.50 92 VAL A N 1
ATOM 701 C CA . VAL A 1 92 ? -6.011 2.147 9.534 1.00 96.50 92 VAL A CA 1
ATOM 702 C C . VAL A 1 92 ? -4.596 1.605 9.422 1.00 96.50 92 VAL A C 1
ATOM 704 O O . VAL A 1 92 ? -4.302 0.708 8.631 1.00 96.50 92 VAL A O 1
ATOM 707 N N . TRP A 1 93 ? -3.701 2.159 10.236 1.00 96.50 93 TRP A N 1
ATOM 708 C CA . TRP A 1 93 ? -2.337 1.663 10.347 1.00 96.50 93 TRP A CA 1
ATOM 709 C C . TRP A 1 93 ? -2.281 0.515 11.353 1.00 96.50 93 TRP A C 1
ATOM 711 O O . TRP A 1 93 ? -2.673 0.673 12.511 1.00 96.50 93 TRP A O 1
ATOM 721 N N . VAL A 1 94 ? -1.763 -0.628 10.919 1.00 96.00 94 VAL A N 1
ATOM 722 C CA . VAL A 1 94 ? -1.588 -1.823 11.742 1.00 96.00 94 VAL A CA 1
ATOM 723 C C . VAL A 1 94 ? -0.104 -2.117 11.856 1.00 96.00 94 VAL A C 1
ATOM 725 O O . VAL A 1 94 ? 0.613 -2.157 10.860 1.00 96.00 94 VAL A O 1
ATOM 728 N N . VAL A 1 95 ? 0.369 -2.331 13.077 1.00 95.38 95 VAL A N 1
ATOM 729 C CA . VAL A 1 95 ? 1.735 -2.783 13.337 1.00 95.38 95 VAL A CA 1
ATOM 730 C C . VAL A 1 95 ? 1.669 -4.207 13.849 1.00 95.38 95 VAL A C 1
ATOM 732 O O . VAL A 1 95 ? 1.105 -4.437 14.914 1.00 95.38 95 VAL A O 1
ATOM 735 N N . GLY A 1 96 ? 2.242 -5.153 13.113 1.00 93.94 96 GLY A N 1
ATOM 736 C CA . GLY A 1 96 ? 2.462 -6.503 13.614 1.00 93.94 96 GLY A CA 1
ATOM 737 C C . GLY A 1 96 ? 3.874 -6.651 14.166 1.00 93.94 96 GLY A C 1
ATOM 738 O O . GLY A 1 96 ? 4.839 -6.163 13.573 1.00 93.94 96 GLY A O 1
ATOM 739 N N . HIS A 1 97 ? 3.981 -7.307 15.315 1.00 90.88 97 HIS A N 1
ATOM 740 C CA . HIS A 1 97 ? 5.247 -7.629 15.955 1.00 90.88 97 HIS A CA 1
ATOM 741 C C . HIS A 1 97 ? 5.490 -9.140 15.933 1.00 90.88 97 HIS A C 1
ATOM 743 O O . HIS A 1 97 ? 4.681 -9.897 16.474 1.00 90.88 97 HIS A O 1
ATOM 749 N N . GLU A 1 98 ? 6.619 -9.547 15.355 1.00 87.12 98 GLU A N 1
ATOM 750 C CA . GLU A 1 98 ? 7.148 -10.915 15.373 1.00 87.12 98 GLU A CA 1
ATOM 751 C C . GLU A 1 98 ? 8.534 -10.914 16.049 1.00 87.12 98 GLU A C 1
ATOM 753 O O . GLU A 1 98 ? 9.163 -9.857 16.172 1.00 87.12 98 GLU A O 1
ATOM 758 N N . PRO A 1 99 ? 9.054 -12.062 16.523 1.00 86.00 99 PRO A N 1
ATOM 759 C CA . PRO A 1 99 ? 10.368 -12.106 17.160 1.00 86.00 99 PRO A CA 1
ATOM 760 C C . PRO A 1 99 ? 11.486 -11.567 16.249 1.00 86.00 99 PRO A C 1
ATOM 762 O O . PRO A 1 99 ? 11.940 -12.237 15.328 1.00 86.00 99 PRO A O 1
ATOM 765 N N . GLY A 1 100 ? 11.968 -10.358 16.549 1.00 83.81 100 GLY A N 1
ATOM 766 C CA . GLY A 1 100 ? 13.071 -9.717 15.828 1.00 83.81 100 GLY A CA 1
ATOM 767 C C . GLY A 1 100 ? 12.663 -8.822 14.656 1.00 83.81 100 GLY A C 1
ATOM 768 O O . GLY A 1 100 ? 13.550 -8.204 14.070 1.00 83.81 100 GLY A O 1
ATOM 769 N N . ASP A 1 101 ? 11.367 -8.695 14.354 1.00 86.25 101 ASP A N 1
ATOM 770 C CA . ASP A 1 101 ? 10.880 -7.804 13.299 1.00 86.25 101 ASP A CA 1
ATOM 771 C C . ASP A 1 101 ? 9.587 -7.077 13.700 1.00 86.25 101 ASP A C 1
ATOM 773 O O . ASP A 1 101 ? 8.829 -7.481 14.585 1.00 86.25 101 ASP A O 1
ATOM 777 N N . THR A 1 102 ? 9.345 -5.922 13.099 1.00 90.06 102 THR A N 1
ATOM 778 C CA . THR A 1 102 ? 8.119 -5.153 13.298 1.00 90.06 102 THR A CA 1
ATOM 779 C C . THR A 1 102 ? 7.716 -4.530 11.981 1.00 90.06 102 THR A C 1
ATOM 781 O O . THR A 1 102 ? 8.415 -3.673 11.438 1.00 90.06 102 THR A O 1
ATOM 784 N N . VAL A 1 103 ? 6.551 -4.938 11.491 1.00 91.94 103 VAL A N 1
ATOM 785 C CA . VAL A 1 103 ? 6.064 -4.561 10.169 1.00 91.94 103 VAL A CA 1
ATOM 786 C C . VAL A 1 103 ? 4.838 -3.678 10.323 1.00 91.94 103 VAL A C 1
ATOM 788 O O . VAL A 1 103 ? 3.859 -4.040 10.975 1.00 91.94 103 VAL A O 1
ATOM 791 N N . GLY A 1 104 ? 4.905 -2.492 9.723 1.00 94.00 104 GLY A N 1
ATOM 792 C CA . GLY A 1 104 ? 3.769 -1.591 9.595 1.00 94.00 104 GLY A CA 1
ATOM 793 C C . GLY A 1 104 ? 3.059 -1.798 8.262 1.00 94.00 104 GLY A C 1
ATOM 794 O O . GLY A 1 104 ? 3.702 -1.803 7.212 1.00 94.00 104 GLY A O 1
ATOM 795 N N . LEU A 1 105 ? 1.742 -1.951 8.311 1.00 95.50 105 LEU A N 1
ATOM 796 C CA . LEU A 1 105 ? 0.873 -2.177 7.166 1.00 95.50 105 LEU A CA 1
ATOM 797 C C . LEU A 1 105 ? -0.291 -1.188 7.207 1.00 95.50 105 LEU A C 1
ATOM 799 O O . LEU A 1 105 ? -0.937 -1.015 8.240 1.00 95.50 105 LEU A O 1
ATOM 803 N N . MET A 1 106 ? -0.585 -0.566 6.069 1.00 96.31 106 MET A N 1
ATOM 804 C CA . MET A 1 106 ? -1.815 0.194 5.891 1.00 96.31 106 MET A CA 1
ATOM 805 C C . MET A 1 106 ? -2.935 -0.721 5.407 1.00 96.31 106 MET A C 1
ATOM 807 O O . MET A 1 106 ? -2.820 -1.371 4.365 1.00 96.31 106 MET A O 1
ATOM 811 N N . PHE A 1 107 ? -4.024 -0.736 6.162 1.00 96.94 107 PHE A N 1
ATOM 812 C CA . PHE A 1 107 ? -5.263 -1.400 5.797 1.00 96.94 107 PHE A CA 1
ATOM 813 C C . PHE A 1 107 ? -6.256 -0.356 5.304 1.00 96.94 107 PHE A C 1
ATOM 815 O O . PHE A 1 107 ? -6.326 0.749 5.843 1.00 96.94 107 PHE A O 1
ATOM 822 N N . SER A 1 108 ? -7.038 -0.726 4.299 1.00 97.12 108 SER A N 1
ATOM 823 C CA . SER A 1 108 ? -8.113 0.093 3.748 1.00 97.12 108 SER A CA 1
ATOM 824 C C . SER A 1 108 ? -9.438 -0.628 3.934 1.00 97.12 108 SER A C 1
ATOM 826 O O . SER A 1 108 ? -9.503 -1.858 3.855 1.00 97.12 108 SER A O 1
ATOM 828 N N . ARG A 1 109 ? -10.500 0.144 4.156 1.00 97.06 109 ARG A N 1
ATOM 829 C CA . ARG A 1 109 ? -11.874 -0.344 4.155 1.00 97.06 109 ARG A CA 1
ATOM 830 C C . ARG A 1 109 ? -12.488 -0.121 2.781 1.00 97.06 109 ARG A C 1
ATOM 832 O O . ARG A 1 109 ? -12.977 0.975 2.500 1.00 97.06 109 ARG A O 1
ATOM 839 N N . ILE A 1 110 ? -12.454 -1.148 1.941 1.00 96.25 110 ILE A N 1
ATOM 840 C CA . ILE A 1 110 ? -12.919 -1.104 0.550 1.00 96.25 110 ILE A CA 1
ATOM 841 C C . ILE A 1 110 ? -14.221 -1.891 0.453 1.00 96.25 110 ILE A C 1
ATOM 843 O O . ILE A 1 110 ? -14.300 -3.018 0.940 1.00 96.25 110 ILE A O 1
ATOM 847 N N . ALA A 1 111 ? -15.257 -1.282 -0.127 1.00 95.25 111 ALA A N 1
ATOM 848 C CA . ALA A 1 111 ? -16.587 -1.887 -0.251 1.00 95.25 111 ALA A CA 1
ATOM 849 C C . ALA A 1 111 ? -17.134 -2.418 1.095 1.00 95.25 111 ALA A C 1
ATOM 851 O O . ALA A 1 111 ? -17.803 -3.445 1.165 1.00 95.25 111 ALA A O 1
ATOM 852 N N . GLY A 1 112 ? -16.820 -1.714 2.190 1.00 95.50 112 GLY A N 1
ATOM 853 C CA . GLY A 1 112 ? -17.259 -2.057 3.544 1.00 95.50 112 GLY A CA 1
ATOM 854 C C . GLY A 1 112 ? -16.371 -3.044 4.306 1.00 95.50 112 GLY A C 1
ATOM 855 O O . GLY A 1 112 ? -16.606 -3.197 5.507 1.00 95.50 112 GLY A O 1
ATOM 856 N N . HIS A 1 113 ? -15.341 -3.612 3.672 1.00 96.81 113 HIS A N 1
ATOM 857 C CA . HIS A 1 113 ? -14.486 -4.664 4.229 1.00 96.81 113 HIS A CA 1
ATOM 858 C C . HIS A 1 113 ? -13.052 -4.207 4.475 1.00 96.81 113 HIS A C 1
ATOM 860 O O . HIS A 1 113 ? -12.471 -3.499 3.650 1.00 96.81 113 HIS A O 1
ATOM 866 N N . TRP A 1 114 ? -12.466 -4.635 5.593 1.00 97.44 114 TRP A N 1
ATOM 867 C CA . TRP A 1 114 ? -11.067 -4.357 5.918 1.00 97.44 114 TRP A CA 1
ATOM 868 C C . TRP A 1 114 ? -10.112 -5.339 5.240 1.00 97.44 114 TRP A C 1
ATOM 870 O O . TRP A 1 114 ? -10.278 -6.554 5.310 1.00 97.44 114 TRP A O 1
ATOM 880 N N . GLY A 1 115 ? -9.053 -4.806 4.636 1.00 96.56 115 GLY A N 1
ATOM 881 C CA . GLY A 1 115 ? -7.996 -5.612 4.039 1.00 96.56 115 GLY A CA 1
ATOM 882 C C . GLY A 1 115 ? -6.758 -4.794 3.700 1.00 96.56 115 GLY A C 1
ATOM 883 O O . GLY A 1 115 ? -6.692 -3.592 3.959 1.00 96.56 115 GLY A O 1
ATOM 884 N N . ILE A 1 116 ? -5.765 -5.454 3.105 1.00 95.19 116 ILE A N 1
ATOM 885 C CA . ILE A 1 116 ? -4.600 -4.770 2.542 1.00 95.19 116 ILE A CA 1
ATOM 886 C C . ILE A 1 116 ? -5.072 -3.852 1.414 1.00 95.19 116 ILE A C 1
ATOM 888 O O . ILE A 1 116 ? -5.645 -4.322 0.430 1.00 95.19 116 ILE A O 1
ATOM 892 N N . GLY A 1 117 ? -4.812 -2.551 1.564 1.00 92.62 117 GLY A N 1
ATOM 893 C CA . GLY A 1 117 ? -5.160 -1.552 0.558 1.00 92.62 117 GLY A CA 1
ATOM 894 C C . GLY A 1 117 ? -4.453 -1.785 -0.777 1.00 92.62 117 GLY A C 1
ATOM 895 O O . GLY A 1 117 ? -3.400 -2.430 -0.837 1.00 92.62 11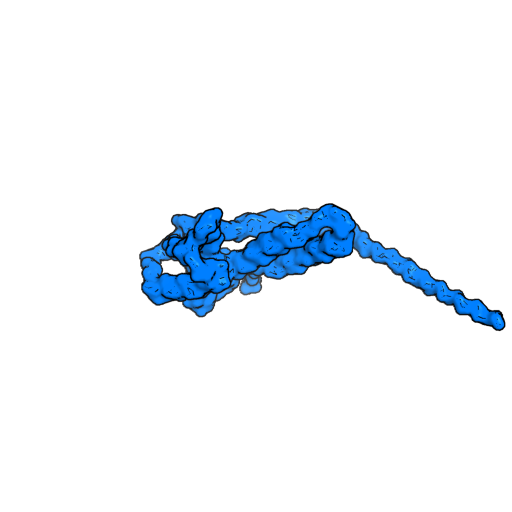7 GLY A O 1
ATOM 896 N N . LEU A 1 118 ? -5.002 -1.231 -1.857 1.00 95.81 118 LEU A N 1
ATOM 897 C CA . LEU A 1 118 ? -4.435 -1.368 -3.203 1.00 95.81 118 LEU A CA 1
ATOM 898 C C . LEU A 1 118 ? -3.007 -0.811 -3.274 1.00 95.81 118 LEU A C 1
ATOM 900 O O . LEU A 1 118 ? -2.121 -1.439 -3.869 1.00 95.81 118 LEU A O 1
ATOM 904 N N . VAL A 1 119 ? -2.757 0.329 -2.621 1.00 96.69 119 VAL A N 1
ATOM 905 C CA . VAL A 1 119 ? -1.433 0.960 -2.570 1.00 96.69 119 VAL A CA 1
ATOM 906 C C . VAL A 1 119 ? -0.477 0.120 -1.724 1.00 96.69 119 VAL A C 1
ATOM 908 O O . VAL A 1 119 ? 0.638 -0.170 -2.163 1.00 96.69 119 VAL A O 1
ATOM 911 N N . GLN A 1 120 ? -0.910 -0.344 -0.546 1.00 96.50 120 GLN A N 1
ATOM 912 C CA . GLN A 1 120 ? -0.101 -1.221 0.311 1.00 96.50 120 GLN A CA 1
ATOM 913 C C . GLN A 1 120 ? 0.267 -2.526 -0.408 1.00 96.50 120 GLN A C 1
ATOM 915 O O . GLN A 1 120 ? 1.437 -2.912 -0.420 1.00 96.50 120 GLN A O 1
ATOM 920 N N . GLY A 1 121 ? -0.696 -3.181 -1.056 1.00 96.12 121 GLY A N 1
ATOM 921 C CA . GLY A 1 121 ? -0.476 -4.414 -1.810 1.00 96.12 121 GLY A CA 1
ATOM 922 C C . GLY A 1 121 ? 0.454 -4.223 -3.011 1.00 96.12 121 GLY A C 1
ATOM 923 O O . GLY A 1 121 ? 1.238 -5.112 -3.349 1.00 96.12 121 GLY A O 1
ATOM 924 N N . TRP A 1 122 ? 0.429 -3.054 -3.658 1.00 97.44 122 TRP A N 1
ATOM 925 C CA . TRP A 1 122 ? 1.427 -2.719 -4.673 1.00 97.44 122 TRP A CA 1
ATOM 926 C C . TRP A 1 122 ? 2.831 -2.575 -4.076 1.00 97.44 122 TRP A C 1
ATOM 928 O O . TRP A 1 122 ? 3.779 -3.148 -4.613 1.00 97.44 122 TRP A O 1
ATOM 938 N N . TRP A 1 123 ? 2.974 -1.876 -2.947 1.00 97.31 123 TRP A N 1
ATOM 939 C CA . TRP A 1 123 ? 4.274 -1.683 -2.298 1.00 97.31 123 TRP A CA 1
ATOM 940 C C . TRP A 1 123 ? 4.889 -2.979 -1.773 1.00 97.31 123 TRP A C 1
ATOM 942 O O . TRP A 1 123 ? 6.101 -3.147 -1.890 1.00 97.31 123 TRP A O 1
ATOM 952 N N . LEU A 1 124 ? 4.073 -3.914 -1.276 1.00 95.31 124 LEU A N 1
ATOM 953 C CA . LEU A 1 124 ? 4.537 -5.254 -0.902 1.00 95.31 124 LEU A CA 1
ATOM 954 C C . LEU A 1 124 ? 5.135 -5.992 -2.112 1.00 95.31 124 LEU A C 1
ATOM 956 O O . LEU A 1 124 ? 6.266 -6.469 -2.041 1.00 95.31 124 LEU A O 1
ATOM 960 N N . ARG A 1 125 ? 4.441 -5.984 -3.261 1.00 96.50 125 ARG A N 1
ATOM 961 C CA . ARG A 1 125 ? 4.961 -6.554 -4.522 1.00 96.50 125 ARG A CA 1
ATOM 962 C C . ARG A 1 125 ? 6.221 -5.840 -5.015 1.00 96.50 125 ARG A C 1
ATOM 964 O O . ARG A 1 125 ? 7.128 -6.476 -5.548 1.00 96.50 125 ARG A O 1
ATOM 971 N N . TYR A 1 126 ? 6.295 -4.519 -4.846 1.00 96.88 126 TYR A N 1
ATOM 972 C CA . TYR A 1 126 ? 7.484 -3.746 -5.201 1.00 96.88 126 TYR A CA 1
ATOM 973 C C . TYR A 1 126 ? 8.691 -4.112 -4.340 1.00 96.88 126 TYR A C 1
ATOM 975 O O . TYR A 1 126 ? 9.796 -4.269 -4.865 1.00 96.88 126 TYR A O 1
ATOM 983 N N . ASP A 1 127 ? 8.497 -4.249 -3.031 1.00 95.69 127 ASP A N 1
ATOM 984 C CA . ASP A 1 127 ? 9.569 -4.611 -2.113 1.00 95.69 127 ASP A CA 1
ATOM 985 C C . ASP A 1 127 ? 10.056 -6.053 -2.376 1.00 95.69 127 ASP A C 1
ATOM 987 O O . ASP A 1 127 ? 11.270 -6.271 -2.385 1.00 95.69 127 ASP A O 1
ATOM 991 N N . GLU A 1 128 ? 9.156 -6.987 -2.714 1.00 95.31 128 GLU A N 1
ATOM 992 C CA . GLU A 1 128 ? 9.495 -8.348 -3.165 1.00 95.31 128 GLU A CA 1
ATOM 993 C C . GLU A 1 128 ? 10.315 -8.342 -4.469 1.00 95.31 128 GLU A C 1
ATOM 995 O O . GLU A 1 128 ? 11.413 -8.901 -4.517 1.00 95.31 128 GLU A O 1
ATOM 1000 N N . TRP A 1 129 ? 9.852 -7.637 -5.509 1.00 95.81 129 TRP A N 1
ATOM 1001 C CA . TRP A 1 129 ? 10.596 -7.481 -6.769 1.00 95.81 129 TRP A CA 1
ATOM 1002 C C . TRP A 1 129 ? 11.976 -6.845 -6.550 1.00 95.81 129 TRP A C 1
ATOM 1004 O O . TRP A 1 129 ? 12.975 -7.251 -7.150 1.00 95.81 129 TRP A O 1
ATOM 1014 N N . ARG A 1 130 ? 12.071 -5.837 -5.677 1.00 95.62 130 ARG A N 1
ATOM 1015 C CA . ARG A 1 130 ? 13.350 -5.194 -5.356 1.00 95.62 130 ARG A CA 1
ATOM 1016 C C . ARG A 1 130 ? 14.294 -6.164 -4.644 1.00 95.62 130 ARG A C 1
ATOM 1018 O O . ARG A 1 130 ? 15.492 -6.142 -4.931 1.00 95.62 130 ARG A O 1
ATOM 1025 N N . ALA A 1 131 ? 13.777 -6.986 -3.732 1.00 95.19 131 ALA A N 1
ATOM 1026 C CA . ALA A 1 131 ? 14.549 -8.009 -3.030 1.00 95.19 131 ALA A CA 1
ATOM 1027 C C . ALA A 1 131 ? 15.019 -9.128 -3.973 1.00 95.19 131 ALA A C 1
ATOM 1029 O O . ALA A 1 131 ? 16.116 -9.652 -3.796 1.00 95.19 131 ALA A O 1
ATOM 1030 N N . SER A 1 132 ? 14.258 -9.426 -5.031 1.00 94.62 132 SER A N 1
ATOM 1031 C CA . SER A 1 132 ? 14.606 -10.426 -6.047 1.00 94.62 132 SER A CA 1
ATOM 1032 C C . SER A 1 132 ? 15.650 -9.946 -7.072 1.00 94.62 132 SER A C 1
ATOM 1034 O O . SER A 1 132 ? 15.799 -10.557 -8.134 1.00 94.62 132 SER A O 1
ATOM 1036 N N . ARG A 1 133 ? 16.338 -8.823 -6.821 1.00 94.62 133 ARG A N 1
ATOM 1037 C CA . ARG A 1 133 ? 17.334 -8.270 -7.747 1.00 94.62 133 ARG A CA 1
ATOM 1038 C C . ARG A 1 133 ? 18.480 -9.275 -7.953 1.00 94.62 133 ARG A C 1
ATOM 1040 O O . ARG A 1 133 ? 19.162 -9.605 -6.982 1.00 94.62 133 ARG A O 1
ATOM 1047 N N . PRO A 1 134 ? 18.760 -9.705 -9.199 1.00 93.75 134 PRO A N 1
ATOM 1048 C CA . PRO A 1 134 ? 19.813 -10.677 -9.458 1.00 93.75 134 PRO A CA 1
ATOM 1049 C C . PRO A 1 134 ? 21.200 -10.097 -9.166 1.00 93.75 134 PRO A C 1
ATOM 1051 O O . PRO A 1 134 ? 21.441 -8.888 -9.292 1.00 93.75 134 PRO A O 1
ATOM 1054 N N . SER A 1 135 ? 22.127 -10.982 -8.798 1.00 87.88 135 SER A N 1
ATOM 1055 C CA . SER A 1 135 ? 23.534 -10.639 -8.615 1.00 87.88 135 SER A CA 1
ATOM 1056 C C . SER A 1 135 ? 24.199 -10.281 -9.950 1.00 87.88 135 SER A C 1
ATOM 1058 O O . SER A 1 135 ? 23.721 -10.596 -11.045 1.00 87.88 135 SER A O 1
ATOM 1060 N N . TRP A 1 136 ? 25.320 -9.565 -9.870 1.00 79.12 136 TRP A N 1
ATOM 1061 C CA . TRP A 1 136 ? 26.089 -9.187 -11.051 1.00 79.12 136 TRP A CA 1
ATOM 1062 C C . TRP A 1 136 ? 26.582 -10.433 -11.801 1.00 79.12 136 TRP A C 1
ATOM 1064 O O . TRP A 1 136 ? 27.171 -11.323 -11.197 1.00 79.12 136 TRP A O 1
ATOM 1074 N N . GLY A 1 137 ? 26.378 -10.476 -13.121 1.00 77.69 137 GLY A N 1
ATOM 1075 C CA . GLY A 1 137 ? 26.908 -11.533 -13.995 1.00 77.69 137 GLY A CA 1
ATOM 1076 C C . GLY A 1 137 ? 25.853 -12.309 -14.785 1.00 77.69 137 GLY A C 1
ATOM 1077 O O . GLY A 1 137 ? 26.171 -12.811 -15.862 1.00 77.69 137 GLY A O 1
ATOM 1078 N N . ASN A 1 138 ? 24.590 -12.334 -14.344 1.00 88.50 138 ASN A N 1
ATOM 1079 C CA . ASN A 1 138 ? 23.508 -12.963 -15.105 1.00 88.50 138 ASN A CA 1
ATOM 1080 C C . ASN A 1 138 ? 22.726 -11.933 -15.933 1.00 88.50 138 ASN A C 1
ATOM 1082 O O . ASN A 1 138 ? 21.735 -11.349 -15.494 1.00 88.50 138 ASN A O 1
ATOM 1086 N N . ARG A 1 139 ? 23.188 -11.690 -17.166 1.00 89.56 139 ARG A N 1
ATOM 1087 C CA . ARG A 1 139 ? 22.581 -10.691 -18.062 1.00 89.56 139 ARG A CA 1
ATOM 1088 C C . ARG A 1 139 ? 21.120 -11.005 -18.402 1.00 89.56 139 ARG A C 1
ATOM 1090 O O . ARG A 1 139 ? 20.335 -10.070 -18.530 1.00 89.56 139 ARG A O 1
ATOM 1097 N N . ALA A 1 140 ? 20.764 -12.279 -18.567 1.00 93.00 140 ALA A N 1
ATOM 1098 C CA . ALA A 1 140 ? 19.406 -12.676 -18.937 1.00 93.00 140 ALA A CA 1
ATOM 1099 C C . ALA A 1 140 ? 18.416 -12.393 -17.797 1.00 93.00 140 ALA A C 1
ATOM 1101 O O . ALA A 1 140 ? 17.405 -11.727 -18.021 1.00 93.00 140 ALA A O 1
ATOM 1102 N N . GLU A 1 141 ? 18.753 -12.801 -16.570 1.00 93.06 141 GLU A N 1
ATOM 1103 C CA . GLU A 1 141 ? 17.956 -12.491 -15.375 1.00 93.06 141 GLU A CA 1
ATOM 1104 C C . GLU A 1 141 ? 17.873 -10.988 -15.124 1.00 93.06 141 GLU A C 1
ATOM 1106 O O . GLU A 1 141 ? 16.805 -10.475 -14.806 1.00 93.06 141 GLU A O 1
ATOM 1111 N N . TRP A 1 142 ? 18.971 -10.255 -15.324 1.00 91.81 142 TRP A N 1
ATOM 1112 C CA . TRP A 1 142 ? 18.970 -8.804 -15.159 1.00 91.81 142 TRP A CA 1
ATOM 1113 C C . TRP A 1 142 ? 18.028 -8.105 -16.149 1.00 91.81 142 TRP A C 1
ATOM 1115 O O . TRP A 1 142 ? 17.289 -7.196 -15.769 1.00 91.81 142 TRP A O 1
ATOM 1125 N N . ILE A 1 143 ? 18.016 -8.542 -17.414 1.00 91.12 143 ILE A N 1
ATOM 1126 C CA . ILE A 1 143 ? 17.081 -8.028 -18.425 1.00 91.12 143 ILE A CA 1
ATOM 1127 C C . ILE A 1 143 ? 15.639 -8.364 -18.035 1.00 91.12 143 ILE A C 1
ATOM 1129 O O . ILE A 1 143 ? 14.793 -7.475 -18.085 1.00 91.12 143 ILE A O 1
ATOM 1133 N N . ALA A 1 144 ? 15.361 -9.601 -17.616 1.00 91.94 144 ALA A N 1
ATOM 1134 C CA . ALA A 1 144 ? 14.025 -10.011 -17.185 1.00 91.94 144 ALA A CA 1
ATOM 1135 C C . ALA A 1 144 ? 13.541 -9.199 -15.972 1.00 91.94 144 ALA A C 1
ATOM 1137 O O . ALA A 1 144 ? 12.439 -8.654 -15.996 1.00 91.94 144 ALA A O 1
ATOM 1138 N N . TRP A 1 145 ? 14.394 -9.037 -14.957 1.00 93.69 145 TRP A N 1
ATOM 1139 C CA . TRP A 1 145 ? 14.119 -8.237 -13.764 1.00 93.69 145 TRP A CA 1
ATOM 1140 C C . TRP A 1 145 ? 13.813 -6.774 -14.107 1.00 93.69 145 TRP A C 1
ATOM 1142 O O . TRP A 1 145 ? 12.862 -6.196 -13.579 1.00 93.69 145 TRP A O 1
ATOM 1152 N N . ARG A 1 146 ? 14.575 -6.181 -15.036 1.00 90.94 146 ARG A N 1
ATOM 1153 C CA . ARG A 1 146 ? 14.336 -4.816 -15.521 1.00 90.94 146 ARG A CA 1
ATOM 1154 C C . ARG A 1 146 ? 13.039 -4.713 -16.326 1.00 90.94 146 ARG A C 1
ATOM 1156 O O . ARG A 1 146 ? 12.305 -3.753 -16.140 1.00 90.94 146 ARG A O 1
ATOM 1163 N N . ASN A 1 147 ? 12.735 -5.680 -17.189 1.00 90.75 147 ASN A N 1
ATOM 1164 C CA . ASN A 1 147 ? 11.491 -5.676 -17.964 1.00 90.75 147 ASN A CA 1
ATOM 1165 C C . ASN A 1 147 ? 10.261 -5.821 -17.046 1.00 90.75 147 ASN A C 1
ATOM 1167 O O . ASN A 1 147 ? 9.239 -5.178 -17.274 1.00 90.75 147 ASN A O 1
ATOM 1171 N N . ALA A 1 148 ? 10.373 -6.595 -15.960 1.00 93.19 148 ALA A N 1
ATOM 1172 C CA . ALA A 1 148 ? 9.324 -6.705 -14.946 1.00 93.19 148 ALA A CA 1
ATOM 1173 C C . ALA A 1 148 ? 9.058 -5.376 -14.212 1.00 93.19 148 ALA A C 1
ATOM 1175 O O . ALA A 1 148 ? 7.934 -5.141 -13.769 1.00 93.19 148 ALA A O 1
ATOM 1176 N N . GLN A 1 149 ? 10.051 -4.479 -14.131 1.00 93.81 149 GLN A N 1
ATOM 1177 C CA . GLN A 1 149 ? 9.874 -3.149 -13.544 1.00 93.81 149 GLN A CA 1
ATOM 1178 C C . GLN A 1 149 ? 8.779 -2.361 -14.266 1.00 93.81 149 GLN A C 1
ATOM 1180 O O . GLN A 1 149 ? 7.942 -1.738 -13.622 1.00 93.81 149 GLN A O 1
ATOM 1185 N N . GLU A 1 150 ? 8.768 -2.366 -15.598 1.00 89.81 150 GLU A N 1
ATOM 1186 C CA . GLU A 1 150 ? 7.794 -1.582 -16.361 1.00 89.81 150 GLU A CA 1
ATOM 1187 C C . GLU A 1 150 ? 6.369 -2.072 -16.113 1.00 89.81 150 GLU A C 1
ATOM 1189 O O . GLU A 1 150 ? 5.495 -1.259 -15.815 1.00 89.81 150 GLU A O 1
ATOM 1194 N N . ALA A 1 151 ? 6.156 -3.391 -16.126 1.00 91.56 151 ALA A N 1
ATOM 1195 C CA . ALA A 1 151 ? 4.866 -3.996 -15.801 1.00 91.56 151 ALA A CA 1
ATOM 1196 C C . ALA A 1 151 ? 4.418 -3.664 -14.368 1.00 91.56 151 ALA A C 1
ATOM 1198 O O . ALA A 1 151 ? 3.262 -3.305 -14.146 1.00 91.56 151 ALA A O 1
ATOM 1199 N N . LEU A 1 152 ? 5.340 -3.712 -13.402 1.00 95.00 152 LEU A N 1
ATOM 1200 C CA . LEU A 1 152 ? 5.061 -3.361 -12.011 1.00 95.00 152 LEU A CA 1
ATOM 1201 C C . LEU A 1 152 ? 4.627 -1.896 -11.875 1.00 95.00 152 LEU A C 1
ATOM 1203 O O . LEU A 1 152 ? 3.605 -1.610 -11.258 1.00 95.00 152 LEU A O 1
ATOM 1207 N N . PHE A 1 153 ? 5.365 -0.962 -12.479 1.00 94.50 153 PHE A N 1
ATOM 1208 C CA . PHE A 1 153 ? 5.007 0.457 -12.452 1.00 94.50 153 PHE A CA 1
ATOM 1209 C C . PHE A 1 153 ? 3.722 0.741 -13.234 1.00 94.50 153 PHE A C 1
ATOM 1211 O O . PHE A 1 153 ? 2.980 1.642 -12.850 1.00 94.50 153 PHE A O 1
ATOM 1218 N N . ALA A 1 154 ? 3.440 0.025 -14.322 1.00 92.31 154 ALA A N 1
ATOM 1219 C CA . ALA A 1 154 ? 2.181 0.149 -15.056 1.00 92.31 154 ALA A CA 1
ATOM 1220 C C . ALA A 1 154 ? 0.980 -0.315 -14.215 1.00 92.31 154 ALA A C 1
ATOM 1222 O O . ALA A 1 154 ? -0.072 0.307 -14.279 1.00 92.31 154 ALA A O 1
ATOM 1223 N N . ALA A 1 155 ? 1.163 -1.335 -13.373 1.00 94.62 155 ALA A N 1
ATOM 1224 C CA . ALA A 1 155 ? 0.140 -1.863 -12.470 1.00 94.62 155 ALA A CA 1
ATOM 1225 C C . ALA A 1 155 ? -0.054 -1.052 -11.171 1.00 94.62 155 ALA A C 1
ATOM 1227 O O . ALA A 1 155 ? -0.791 -1.497 -10.289 1.00 94.62 155 ALA A O 1
ATOM 1228 N N . PHE A 1 156 ? 0.625 0.093 -11.008 1.00 96.50 156 PHE A N 1
ATOM 1229 C CA . PHE A 1 156 ? 0.368 0.985 -9.874 1.00 96.50 156 PHE A CA 1
ATOM 1230 C C . PHE A 1 156 ? -1.080 1.499 -9.940 1.00 96.50 156 PHE A C 1
ATOM 1232 O O . PHE A 1 156 ? -1.467 1.985 -11.009 1.00 96.50 156 PHE A O 1
ATOM 1239 N N . PRO A 1 157 ? -1.868 1.410 -8.849 1.00 95.31 157 PRO A N 1
ATOM 1240 C CA . PRO A 1 157 ? -3.244 1.888 -8.855 1.00 95.31 157 PRO A CA 1
ATOM 1241 C C . PRO A 1 157 ? -3.288 3.378 -9.203 1.00 95.31 157 PRO A C 1
ATOM 1243 O O . PRO A 1 157 ? -2.565 4.183 -8.627 1.00 95.31 157 PRO A O 1
ATOM 1246 N N . SER A 1 158 ? -4.096 3.748 -10.188 1.00 89.75 158 SER A N 1
ATOM 1247 C CA . SER A 1 158 ? -4.261 5.139 -10.604 1.00 89.75 158 SER A CA 1
ATOM 1248 C C . SER A 1 158 ? -5.566 5.692 -10.065 1.00 89.75 158 SER A C 1
ATOM 1250 O O . SER A 1 158 ? -6.570 4.982 -10.048 1.00 89.75 158 SER A O 1
ATOM 1252 N N . CYS A 1 159 ? -5.579 6.976 -9.726 1.00 88.69 159 CYS A N 1
ATOM 1253 C CA . CYS A 1 159 ? -6.818 7.678 -9.437 1.00 88.69 159 CYS A CA 1
ATOM 1254 C C . CYS A 1 159 ? -7.716 7.640 -10.679 1.00 88.69 159 CYS A C 1
ATOM 1256 O O . CYS A 1 159 ? -7.302 8.060 -11.763 1.00 88.69 159 CYS A O 1
ATOM 1258 N N . GLY A 1 160 ? -8.912 7.068 -10.534 1.00 73.19 160 GLY A N 1
ATOM 1259 C CA . GLY A 1 160 ? -9.920 7.102 -11.585 1.00 73.19 160 GLY A CA 1
ATOM 1260 C C . GLY A 1 160 ? -10.304 8.549 -11.880 1.00 73.19 160 GLY A C 1
ATOM 1261 O O . GLY A 1 160 ? -10.431 9.359 -10.963 1.00 73.19 160 GLY A O 1
ATOM 1262 N N . ILE A 1 161 ? -10.457 8.877 -13.160 1.00 53.75 161 ILE A N 1
ATOM 1263 C CA . ILE A 1 161 ? -11.185 10.075 -13.566 1.00 53.75 161 ILE A CA 1
ATOM 1264 C C . ILE A 1 161 ? -12.634 9.603 -13.675 1.00 53.75 161 ILE A C 1
ATOM 1266 O O . ILE A 1 161 ? -12.956 8.880 -14.618 1.00 53.75 161 ILE A O 1
ATOM 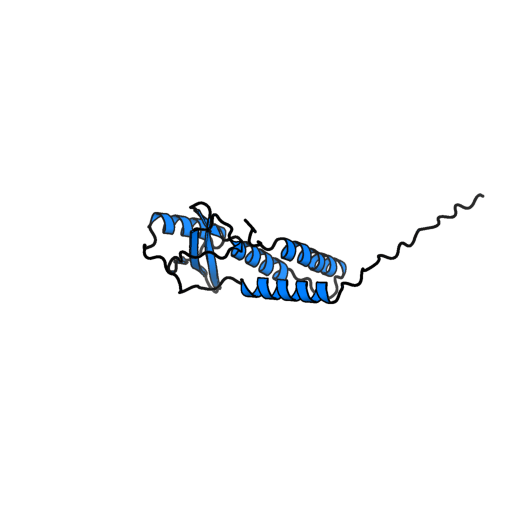1270 N N . GLU A 1 162 ? -13.456 9.893 -12.670 1.00 40.41 162 GLU A N 1
ATOM 1271 C CA . GLU A 1 162 ? -14.914 9.812 -12.830 1.00 40.41 162 GLU A CA 1
ATOM 1272 C C . GLU A 1 162 ? -15.419 10.992 -13.667 1.00 40.41 162 GLU A C 1
ATOM 1274 O O . GLU A 1 162 ? -14.915 12.125 -13.468 1.00 40.41 162 GLU A O 1
#

Foldseek 3Di:
DDDDPPPPDPDPPPPPDDDPVRVVVVVVLVVVLVVLPDDADPPQFDPDFDDPVQVVLQVVQVCVVQVPWDKDKDGKHQDDDLLLPPQWGIKIWIWTDDVPDIDIAIWTQGVNGTHGGLSRVLVVVVVVLVVPQDDPDPPVVNVVSVVVVVVSSVSRRDRDDD